Protein AF-A0A7C3V3K6-F1 (afdb_monomer)

Structure (mmCIF, N/CA/C/O backbone):
data_AF-A0A7C3V3K6-F1
#
_entry.id   AF-A0A7C3V3K6-F1
#
loop_
_atom_site.group_PDB
_atom_site.id
_atom_site.type_symbol
_atom_site.label_atom_id
_atom_site.label_alt_id
_atom_site.label_comp_id
_atom_site.label_asym_id
_atom_site.label_entity_id
_atom_site.label_seq_id
_atom_site.pdbx_PDB_ins_cod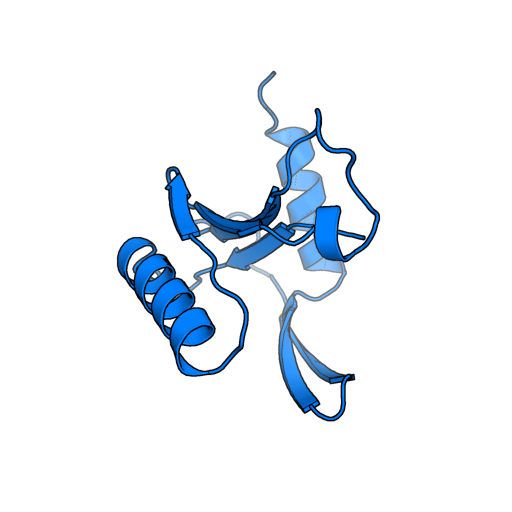e
_atom_site.Cartn_x
_atom_site.Cartn_y
_atom_site.Cartn_z
_atom_site.occupancy
_atom_site.B_iso_or_equiv
_atom_site.auth_seq_id
_atom_site.auth_comp_id
_atom_site.auth_asym_id
_atom_site.auth_atom_id
_atom_site.pdbx_PDB_model_num
ATOM 1 N N . MET A 1 1 ? -8.236 5.239 -12.780 1.00 48.41 1 MET A N 1
ATOM 2 C CA . MET A 1 1 ? -7.739 4.204 -11.846 1.00 48.41 1 MET A CA 1
ATOM 3 C C . MET A 1 1 ? -7.189 4.901 -10.612 1.00 48.41 1 MET A C 1
ATOM 5 O O . MET A 1 1 ? -6.839 6.064 -10.729 1.00 48.41 1 MET A O 1
ATOM 9 N N . SER A 1 2 ? -7.179 4.241 -9.453 1.00 62.34 2 SER A N 1
ATOM 10 C CA . SER A 1 2 ? -6.466 4.732 -8.265 1.00 62.34 2 SER A CA 1
ATOM 11 C C . SER A 1 2 ? -5.141 3.984 -8.187 1.00 62.34 2 SER A C 1
ATOM 13 O O . SER A 1 2 ? -5.155 2.755 -8.230 1.00 62.34 2 SER A O 1
ATOM 15 N N . GLU A 1 3 ? -4.030 4.708 -8.116 1.00 80.62 3 GLU A N 1
ATOM 16 C CA . GLU A 1 3 ? -2.663 4.159 -8.031 1.00 80.62 3 GLU A CA 1
ATOM 17 C C . GLU A 1 3 ? -2.213 3.926 -6.578 1.00 80.62 3 GLU A C 1
ATOM 19 O O . GLU A 1 3 ? -1.091 3.498 -6.318 1.00 80.62 3 GLU A O 1
ATOM 24 N N . ASP A 1 4 ? -3.114 4.189 -5.630 1.00 89.56 4 ASP A N 1
ATOM 25 C CA . ASP A 1 4 ? -2.877 4.103 -4.195 1.00 89.56 4 ASP A CA 1
ATOM 26 C C . ASP A 1 4 ? -3.633 2.924 -3.568 1.00 89.56 4 ASP A C 1
ATOM 28 O O . ASP A 1 4 ? -4.799 2.669 -3.897 1.00 89.56 4 ASP A O 1
ATOM 32 N N . LEU A 1 5 ? -2.978 2.242 -2.625 1.00 92.62 5 LEU A N 1
ATOM 33 C CA . LEU A 1 5 ? -3.570 1.259 -1.723 1.00 92.62 5 LEU A CA 1
ATOM 34 C C . LEU A 1 5 ? -3.437 1.739 -0.275 1.00 92.62 5 LEU A C 1
ATOM 36 O O . LEU A 1 5 ? -2.346 1.717 0.297 1.00 92.62 5 LEU A O 1
ATOM 40 N N . ASP A 1 6 ? -4.565 2.115 0.322 1.00 91.88 6 ASP A N 1
ATOM 41 C CA . ASP A 1 6 ? -4.628 2.599 1.700 1.00 91.88 6 ASP A CA 1
ATOM 42 C C . ASP A 1 6 ? -5.062 1.484 2.659 1.00 91.88 6 ASP A C 1
ATOM 44 O O . ASP A 1 6 ? -6.106 0.848 2.475 1.00 91.88 6 ASP A O 1
ATOM 48 N N . PHE A 1 7 ? -4.293 1.285 3.726 1.00 92.94 7 PHE A N 1
ATOM 49 C CA . PHE A 1 7 ? -4.587 0.327 4.788 1.00 92.94 7 PHE A CA 1
ATOM 50 C C . PHE A 1 7 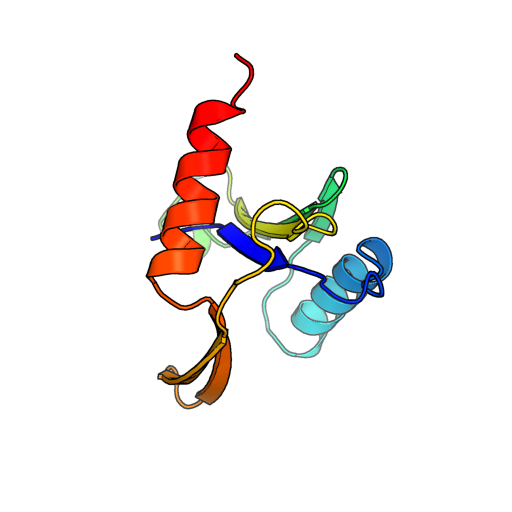? -4.572 0.997 6.159 1.00 92.94 7 PHE A C 1
ATOM 52 O O . PHE A 1 7 ? -3.841 1.953 6.401 1.00 92.94 7 PHE A O 1
ATOM 59 N N . VAL A 1 8 ? -5.351 0.447 7.091 1.00 91.94 8 VAL A N 1
ATOM 60 C CA . VAL A 1 8 ? -5.343 0.868 8.496 1.00 91.94 8 VAL A CA 1
ATOM 61 C C . VAL A 1 8 ? -4.846 -0.276 9.365 1.00 91.94 8 VAL A C 1
ATOM 63 O O . VAL A 1 8 ? -5.466 -1.343 9.421 1.00 91.94 8 VAL A O 1
ATOM 66 N N . ASP A 1 9 ? -3.753 -0.044 10.083 1.00 91.38 9 ASP A N 1
ATOM 67 C CA . ASP A 1 9 ? -3.221 -0.987 11.056 1.00 91.38 9 ASP A CA 1
ATOM 68 C C . ASP A 1 9 ? -3.842 -0.765 12.438 1.00 91.38 9 ASP A C 1
ATOM 70 O O . ASP A 1 9 ? -3.251 -0.195 13.353 1.00 91.38 9 ASP A O 1
ATOM 74 N N . ILE A 1 10 ? -5.053 -1.297 12.606 1.00 84.75 10 ILE A N 1
ATOM 75 C CA . ILE A 1 10 ? -5.817 -1.225 13.862 1.00 84.75 10 ILE A CA 1
ATOM 76 C C . ILE A 1 10 ? -5.027 -1.817 15.045 1.00 84.75 10 ILE A C 1
ATOM 78 O O . ILE A 1 10 ? -5.248 -1.436 16.193 1.00 84.75 10 ILE A O 1
ATOM 82 N N . LYS A 1 11 ? -4.129 -2.781 14.794 1.00 86.75 11 LYS A N 1
ATOM 83 C CA . LYS A 1 11 ? -3.392 -3.490 15.850 1.00 86.75 11 LYS A CA 1
ATOM 84 C C . LYS A 1 11 ? -2.008 -2.902 16.120 1.00 86.75 11 LYS A C 1
ATOM 86 O O . LYS A 1 11 ? -1.411 -3.327 17.109 1.00 86.75 11 LYS A O 1
ATOM 91 N N . LYS A 1 12 ? -1.521 -1.978 15.284 1.00 87.75 12 LYS A N 1
ATOM 92 C CA . LYS A 1 12 ? -0.176 -1.383 15.359 1.00 87.75 12 LYS A CA 1
ATOM 93 C C . LYS A 1 12 ? 0.929 -2.447 15.409 1.00 87.75 12 LYS A C 1
ATOM 95 O O . LYS A 1 12 ? 1.744 -2.485 16.327 1.00 87.75 12 LYS A O 1
ATOM 100 N N . LYS A 1 13 ? 0.876 -3.403 14.480 1.00 91.25 13 LYS A N 1
ATOM 101 C CA . LYS A 1 13 ? 1.803 -4.545 14.378 1.00 91.25 13 LYS A CA 1
ATOM 102 C C . LYS A 1 13 ? 2.550 -4.616 13.051 1.00 91.25 13 LYS A C 1
ATOM 104 O O . LYS A 1 13 ? 3.390 -5.502 12.895 1.00 91.25 13 LYS A O 1
ATOM 109 N N . VAL A 1 14 ? 2.212 -3.774 12.083 1.00 92.44 14 VAL A N 1
ATOM 110 C CA . VAL A 1 14 ? 2.829 -3.804 10.765 1.00 92.44 14 VAL A CA 1
ATOM 111 C C . VAL A 1 14 ? 4.172 -3.090 10.820 1.00 92.44 14 VAL A C 1
ATOM 113 O O . VAL A 1 14 ? 4.253 -1.893 11.054 1.00 92.44 14 VAL A O 1
ATOM 116 N N . ASP A 1 15 ? 5.236 -3.839 10.553 1.00 93.56 15 ASP A N 1
ATOM 117 C CA . ASP A 1 15 ? 6.553 -3.275 10.276 1.00 93.56 15 ASP A CA 1
ATOM 118 C C . ASP A 1 15 ? 6.637 -2.935 8.780 1.00 93.56 15 ASP A C 1
ATOM 120 O O . ASP A 1 15 ? 6.719 -3.825 7.928 1.00 93.56 15 ASP A O 1
ATOM 124 N N . ILE A 1 16 ? 6.596 -1.638 8.464 1.00 93.12 16 ILE A N 1
ATOM 125 C CA . ILE A 1 16 ? 6.601 -1.121 7.086 1.00 93.12 16 ILE A CA 1
ATOM 126 C C . ILE A 1 16 ? 7.913 -1.471 6.368 1.00 93.12 16 ILE A C 1
ATOM 128 O O . ILE A 1 16 ? 7.903 -1.799 5.180 1.00 93.12 16 ILE A O 1
ATOM 132 N N . SER A 1 17 ? 9.039 -1.478 7.087 1.00 93.88 17 SER A N 1
ATOM 133 C CA . SER A 1 17 ? 10.343 -1.820 6.506 1.00 93.88 17 SER A CA 1
ATOM 134 C C . SER A 1 17 ? 10.397 -3.288 6.108 1.00 93.88 17 SER A C 1
ATOM 136 O O . SER A 1 17 ? 10.849 -3.637 5.013 1.00 93.88 17 SER A O 1
ATOM 138 N N . ARG A 1 18 ? 9.879 -4.157 6.980 1.00 95.81 18 ARG A N 1
ATOM 139 C CA . ARG A 1 18 ? 9.720 -5.575 6.668 1.00 95.81 18 ARG A CA 1
ATOM 140 C C . ARG A 1 18 ? 8.759 -5.783 5.501 1.00 95.81 18 ARG A C 1
ATOM 142 O O . ARG A 1 18 ? 9.086 -6.558 4.608 1.00 95.81 18 ARG A O 1
ATOM 149 N N . LEU A 1 19 ? 7.625 -5.082 5.478 1.00 95.12 19 LEU A N 1
ATOM 150 C CA . LEU A 1 19 ? 6.653 -5.176 4.389 1.00 95.12 19 LEU A CA 1
ATOM 151 C C . LEU A 1 19 ? 7.278 -4.824 3.033 1.00 95.12 19 LEU A C 1
ATOM 153 O O . LEU A 1 19 ? 7.093 -5.575 2.080 1.00 95.12 19 LEU A O 1
ATOM 157 N N . ALA A 1 20 ? 8.035 -3.727 2.938 1.00 96.06 20 ALA A N 1
ATOM 158 C CA . ALA A 1 20 ? 8.689 -3.327 1.691 1.00 96.06 20 ALA A CA 1
ATOM 159 C C . ALA A 1 20 ? 9.627 -4.419 1.156 1.00 96.06 20 ALA A C 1
ATOM 161 O O . ALA A 1 20 ? 9.549 -4.787 -0.017 1.00 96.06 20 ALA A O 1
ATOM 162 N N . ARG A 1 21 ? 10.457 -4.994 2.035 1.00 96.44 21 ARG A N 1
ATOM 163 C CA . ARG A 1 21 ? 11.362 -6.094 1.677 1.00 96.44 21 ARG A CA 1
ATOM 164 C C . ARG A 1 21 ? 10.601 -7.349 1.252 1.00 96.44 21 ARG A C 1
ATOM 166 O O . ARG A 1 21 ? 10.968 -7.983 0.265 1.00 96.44 21 ARG A O 1
ATOM 173 N N . ASP A 1 22 ? 9.563 -7.714 1.999 1.00 96.44 22 ASP A N 1
ATOM 174 C CA . ASP A 1 22 ? 8.776 -8.917 1.735 1.00 96.44 22 ASP A CA 1
ATOM 175 C C . ASP A 1 22 ? 8.020 -8.780 0.393 1.00 96.44 22 ASP A C 1
ATOM 177 O O . ASP A 1 22 ? 7.973 -9.737 -0.381 1.00 96.44 22 ASP A O 1
ATOM 181 N N . LEU A 1 23 ? 7.512 -7.583 0.062 1.00 96.06 23 LEU A N 1
ATOM 182 C CA . LEU A 1 23 ? 6.894 -7.273 -1.234 1.00 96.06 23 LEU A CA 1
ATOM 183 C C . LEU A 1 23 ? 7.899 -7.360 -2.385 1.00 96.06 23 LEU A C 1
ATOM 185 O O . LEU A 1 23 ? 7.647 -8.066 -3.361 1.00 96.06 23 LEU A O 1
ATOM 189 N N . GLU A 1 24 ? 9.052 -6.700 -2.270 1.00 96.00 24 GLU A N 1
ATOM 190 C CA . GLU A 1 24 ? 10.100 -6.755 -3.296 1.00 96.00 24 GLU A CA 1
ATOM 191 C C . GLU A 1 24 ? 10.550 -8.199 -3.560 1.00 96.00 24 GLU A C 1
ATOM 193 O O . GLU A 1 24 ? 10.636 -8.641 -4.707 1.00 96.00 24 GLU A O 1
ATOM 198 N N . GLN A 1 25 ? 10.767 -8.974 -2.494 1.00 96.12 25 GLN A N 1
ATOM 199 C CA . GLN A 1 25 ? 11.134 -10.380 -2.604 1.00 96.12 25 GLN A CA 1
ATOM 200 C C . GLN A 1 25 ? 10.014 -11.224 -3.225 1.00 96.12 25 GLN A C 1
ATOM 202 O O . GLN A 1 25 ? 10.303 -12.141 -3.996 1.00 96.12 25 GLN A O 1
ATOM 207 N N . HIS A 1 26 ? 8.751 -10.947 -2.892 1.00 95.62 26 HIS A N 1
ATOM 208 C CA . HIS A 1 26 ? 7.614 -11.675 -3.440 1.00 95.62 26 HIS A CA 1
ATOM 209 C C . HIS A 1 26 ? 7.518 -11.508 -4.957 1.00 95.62 26 HIS A C 1
ATOM 211 O O . HIS A 1 26 ? 7.428 -12.518 -5.656 1.00 95.62 26 HIS A O 1
ATOM 217 N N . PHE A 1 27 ? 7.582 -10.273 -5.461 1.00 95.12 27 PHE A N 1
ATOM 218 C CA . PHE A 1 27 ? 7.501 -10.010 -6.899 1.00 95.12 27 PHE A CA 1
ATOM 219 C C . PHE A 1 27 ? 8.698 -10.606 -7.645 1.00 95.12 27 PHE A C 1
ATOM 221 O O . PHE A 1 27 ? 8.493 -11.359 -8.593 1.00 95.12 27 PHE A O 1
ATOM 228 N N . ARG A 1 28 ? 9.927 -10.430 -7.143 1.00 92.88 28 ARG A N 1
ATOM 229 C CA . ARG A 1 28 ? 11.122 -11.018 -7.776 1.00 92.88 28 ARG A CA 1
ATOM 230 C C . ARG A 1 28 ? 11.112 -12.549 -7.843 1.00 92.88 28 ARG A C 1
ATOM 232 O O . ARG A 1 28 ? 11.733 -13.117 -8.732 1.00 92.88 28 ARG A O 1
ATOM 239 N N . LYS A 1 29 ? 10.492 -13.231 -6.871 1.00 95.12 29 LYS A N 1
ATOM 240 C CA . LYS A 1 29 ? 10.483 -14.706 -6.805 1.00 95.12 29 LYS A CA 1
ATOM 241 C C . LYS A 1 29 ? 9.310 -15.350 -7.529 1.00 95.12 29 LYS A C 1
ATOM 243 O O . LYS A 1 29 ? 9.451 -16.467 -8.010 1.00 95.12 29 LYS A O 1
ATOM 248 N N . ASN A 1 30 ? 8.147 -14.704 -7.512 1.00 93.50 30 ASN A N 1
ATOM 249 C CA . ASN A 1 30 ? 6.888 -15.324 -7.934 1.00 93.50 30 ASN A CA 1
ATOM 250 C C . ASN A 1 30 ? 6.321 -14.717 -9.220 1.00 93.50 30 ASN A C 1
ATOM 252 O O . ASN A 1 30 ? 5.277 -15.171 -9.687 1.00 93.50 30 ASN A O 1
ATOM 256 N N . THR A 1 31 ? 6.969 -13.688 -9.765 1.00 91.00 31 THR A N 1
ATOM 257 C CA . THR A 1 31 ? 6.565 -13.015 -11.000 1.00 91.00 31 THR A CA 1
ATOM 258 C C . THR A 1 31 ? 7.794 -12.689 -11.845 1.00 91.00 31 THR A C 1
ATOM 260 O O . THR A 1 31 ? 8.926 -12.755 -11.373 1.00 91.00 31 THR A O 1
ATOM 263 N N . ASP A 1 32 ? 7.551 -12.322 -13.091 1.00 89.69 32 ASP A N 1
ATOM 264 C CA . ASP A 1 32 ? 8.498 -11.731 -14.037 1.00 89.69 32 ASP A CA 1
ATOM 265 C C . ASP A 1 32 ? 8.749 -10.231 -13.787 1.00 89.69 32 ASP A C 1
ATOM 267 O O . ASP A 1 32 ? 9.623 -9.628 -14.408 1.00 89.69 32 ASP A O 1
ATOM 271 N N . LEU A 1 33 ? 8.037 -9.626 -12.832 1.00 90.94 33 LEU A N 1
ATOM 272 C CA . LEU A 1 33 ? 8.159 -8.212 -12.503 1.00 90.94 33 LEU A CA 1
ATOM 273 C C . LEU A 1 33 ? 9.359 -7.952 -11.586 1.00 90.94 33 LEU A C 1
ATOM 275 O O . LEU A 1 33 ? 9.364 -8.310 -10.403 1.00 90.94 33 LEU A O 1
ATOM 279 N N . ASN A 1 34 ? 10.358 -7.244 -12.113 1.00 90.62 34 ASN A N 1
ATOM 280 C CA . ASN A 1 34 ? 11.495 -6.760 -11.336 1.00 90.62 34 ASN A CA 1
ATOM 281 C C . ASN A 1 34 ? 11.261 -5.314 -10.877 1.00 90.62 34 ASN A C 1
ATOM 283 O O . ASN A 1 34 ? 11.606 -4.359 -11.571 1.00 90.62 34 ASN A O 1
ATOM 287 N N . LEU A 1 35 ? 10.653 -5.161 -9.702 1.00 93.88 35 LEU A N 1
ATOM 288 C CA . LEU A 1 35 ? 10.385 -3.858 -9.093 1.00 93.88 35 LEU A CA 1
ATOM 289 C C . LEU A 1 35 ? 11.402 -3.506 -8.004 1.00 93.88 35 LEU A C 1
ATOM 291 O O . LEU A 1 35 ? 12.041 -4.386 -7.420 1.00 93.88 35 LEU A O 1
ATOM 295 N N . ALA A 1 36 ? 11.474 -2.215 -7.679 1.00 95.06 36 ALA A N 1
ATOM 296 C CA . ALA A 1 36 ? 12.140 -1.716 -6.479 1.00 95.06 36 ALA A CA 1
ATOM 297 C C . ALA A 1 36 ? 11.104 -1.232 -5.455 1.00 95.06 36 ALA A C 1
ATOM 299 O O . ALA A 1 36 ? 10.199 -0.470 -5.806 1.00 95.06 36 ALA A O 1
ATOM 300 N N . ALA A 1 37 ? 11.254 -1.640 -4.192 1.00 96.00 37 ALA A N 1
ATOM 301 C CA . ALA A 1 37 ? 10.449 -1.129 -3.086 1.00 96.00 37 ALA A CA 1
ATOM 302 C C . ALA A 1 37 ? 11.242 -0.076 -2.302 1.00 96.00 37 ALA A C 1
ATOM 304 O O . ALA A 1 37 ? 12.321 -0.356 -1.784 1.00 96.00 37 ALA A O 1
ATOM 305 N N . THR A 1 38 ? 10.715 1.143 -2.195 1.00 95.12 38 THR A N 1
ATOM 306 C CA . THR A 1 38 ? 11.349 2.228 -1.430 1.00 95.12 38 THR A CA 1
ATOM 307 C C . THR A 1 38 ? 10.439 2.724 -0.321 1.00 95.12 38 THR A C 1
ATOM 309 O O . THR A 1 38 ? 9.250 2.948 -0.544 1.00 95.12 38 THR A O 1
ATOM 312 N N . LEU A 1 39 ? 11.016 2.936 0.859 1.00 93.94 39 LEU A N 1
ATOM 313 C CA . LEU A 1 39 ? 10.322 3.484 2.020 1.00 93.94 39 LEU A CA 1
ATOM 314 C C . LEU A 1 39 ? 10.302 5.010 1.969 1.00 93.94 39 LEU A C 1
ATOM 316 O O . LEU A 1 39 ? 11.318 5.639 1.675 1.00 93.94 39 LEU A O 1
ATOM 320 N N . GLN A 1 40 ? 9.158 5.595 2.311 1.00 88.12 40 GLN A N 1
ATOM 321 C CA . GLN A 1 40 ? 9.024 7.022 2.572 1.00 88.12 40 GLN A CA 1
ATOM 322 C C . GLN A 1 40 ? 8.062 7.211 3.747 1.00 88.12 40 GLN A C 1
ATOM 324 O O . GLN A 1 40 ? 6.851 7.077 3.587 1.00 88.12 40 GLN A O 1
ATOM 329 N N . GLU A 1 41 ? 8.610 7.506 4.927 1.00 84.00 41 GLU A N 1
ATOM 330 C CA . GLU A 1 41 ? 7.849 7.632 6.179 1.00 84.00 41 GLU A CA 1
ATOM 331 C C . GLU A 1 41 ? 6.950 6.404 6.444 1.00 84.00 41 GLU A C 1
ATOM 333 O O . GLU A 1 41 ? 7.459 5.307 6.665 1.00 84.00 41 GLU A O 1
ATOM 338 N N . PHE A 1 42 ? 5.625 6.574 6.393 1.00 84.12 42 PHE A N 1
ATOM 339 C CA . PHE A 1 42 ? 4.605 5.544 6.625 1.00 84.12 42 PHE A CA 1
ATOM 340 C C . PHE A 1 42 ? 4.117 4.858 5.332 1.00 84.12 42 PHE A C 1
ATOM 342 O O . PHE A 1 42 ? 3.044 4.248 5.292 1.00 84.12 42 PHE A O 1
ATOM 349 N N . ARG A 1 43 ? 4.882 4.988 4.241 1.00 92.00 43 ARG A N 1
ATOM 350 C CA . ARG A 1 43 ? 4.494 4.539 2.901 1.00 92.00 43 ARG A CA 1
ATOM 351 C C . ARG A 1 43 ? 5.567 3.673 2.258 1.00 92.00 43 ARG A C 1
ATOM 353 O O . ARG A 1 43 ? 6.767 3.898 2.428 1.00 92.00 43 ARG A O 1
ATOM 360 N N . VAL A 1 44 ? 5.115 2.723 1.450 1.00 95.75 44 VAL A N 1
ATOM 361 C CA . VAL A 1 44 ? 5.952 1.930 0.548 1.00 95.75 44 VAL A CA 1
ATOM 362 C C . VAL A 1 44 ? 5.618 2.327 -0.883 1.00 95.75 44 VAL A C 1
ATOM 364 O O . VAL A 1 44 ? 4.466 2.247 -1.298 1.00 95.75 44 VAL A O 1
ATOM 367 N N . TYR A 1 45 ? 6.626 2.721 -1.651 1.00 95.44 45 TYR A N 1
ATOM 368 C CA . TYR A 1 45 ? 6.504 2.869 -3.098 1.00 95.44 45 TYR A CA 1
ATOM 369 C C . TYR A 1 45 ? 7.050 1.630 -3.776 1.00 95.44 45 TYR A C 1
ATOM 371 O O . TYR A 1 45 ? 8.218 1.291 -3.590 1.00 95.44 45 TYR A O 1
ATOM 379 N N . LEU A 1 46 ? 6.222 0.997 -4.595 1.00 95.62 46 LEU A N 1
ATOM 380 C CA . LEU A 1 46 ? 6.650 -0.028 -5.531 1.00 95.62 46 LEU A CA 1
ATOM 381 C C . LEU A 1 46 ? 6.830 0.628 -6.901 1.00 95.62 46 LEU A C 1
ATOM 383 O O . LEU A 1 46 ? 5.887 1.197 -7.451 1.00 95.62 46 LEU A O 1
ATOM 387 N N . LYS A 1 47 ? 8.056 0.586 -7.422 1.00 95.38 47 LYS A N 1
ATOM 388 C CA . LYS A 1 47 ? 8.435 1.189 -8.703 1.00 95.38 47 LYS A CA 1
ATOM 389 C C . LYS A 1 47 ? 8.562 0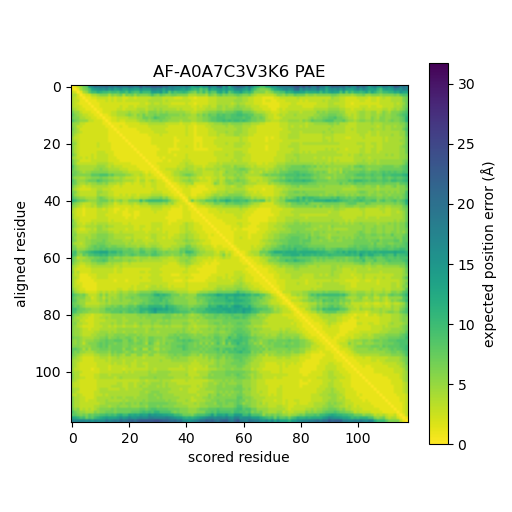.092 -9.751 1.00 95.38 47 LYS A C 1
ATOM 391 O O . LYS A 1 47 ? 9.530 -0.668 -9.714 1.00 95.38 47 LYS A O 1
ATOM 396 N N . PHE A 1 48 ? 7.594 0.010 -10.658 1.00 95.31 48 PHE A N 1
ATOM 397 C CA . PHE A 1 48 ? 7.548 -0.986 -11.727 1.00 95.31 48 PHE A CA 1
ATOM 398 C C . PHE A 1 48 ? 8.079 -0.379 -13.034 1.00 95.31 48 PHE A C 1
ATOM 400 O O . PHE A 1 48 ? 7.409 0.497 -13.576 1.00 95.31 48 PHE A O 1
ATOM 407 N N . PRO A 1 49 ? 9.252 -0.793 -13.545 1.00 94.50 49 PRO A N 1
ATOM 408 C CA . PRO A 1 49 ? 9.778 -0.319 -14.828 1.00 94.50 49 PRO A CA 1
ATOM 409 C C . PRO A 1 49 ? 9.073 -1.045 -15.985 1.00 94.50 49 PRO A C 1
ATOM 411 O O . PRO A 1 49 ? 9.598 -2.020 -16.509 1.00 94.50 49 PRO A O 1
ATOM 414 N N . ILE A 1 50 ? 7.838 -0.646 -16.293 1.00 94.19 50 ILE A N 1
ATOM 415 C CA . ILE A 1 50 ? 6.962 -1.375 -17.229 1.00 94.19 50 ILE A CA 1
ATOM 416 C C . ILE A 1 50 ? 6.212 -0.455 -18.201 1.00 94.19 50 ILE A C 1
ATOM 418 O O . ILE A 1 50 ? 5.555 -0.937 -19.118 1.00 94.19 50 ILE A O 1
ATOM 422 N N . LEU A 1 51 ? 6.264 0.869 -18.030 1.00 94.62 51 LEU A N 1
ATOM 423 C CA . LEU A 1 51 ? 5.427 1.765 -18.836 1.00 94.62 51 LEU A CA 1
ATOM 424 C C . LEU A 1 51 ? 5.793 1.727 -20.321 1.00 94.62 51 LEU A C 1
ATOM 426 O O . LEU A 1 51 ? 4.894 1.753 -21.157 1.00 94.62 51 LEU A O 1
ATOM 430 N N . ARG A 1 52 ? 7.078 1.609 -20.657 1.00 94.62 52 ARG A N 1
ATOM 431 C CA . ARG A 1 52 ? 7.529 1.482 -22.050 1.00 94.62 52 ARG A CA 1
ATOM 432 C C . ARG A 1 52 ? 7.114 0.155 -22.672 1.00 94.62 52 ARG A C 1
ATOM 434 O O . ARG A 1 52 ? 6.753 0.131 -23.837 1.0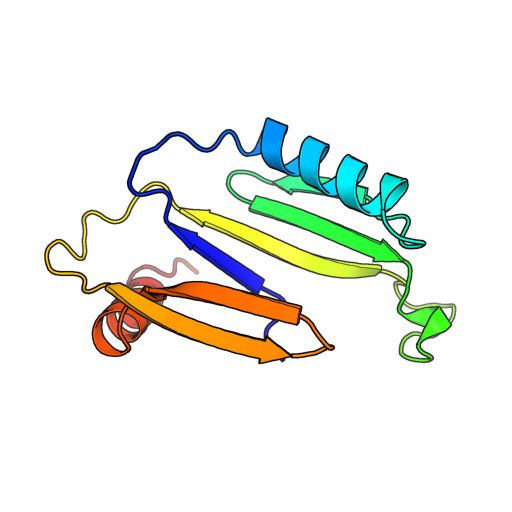0 94.62 52 ARG A O 1
ATOM 441 N N . GLU A 1 53 ? 7.132 -0.933 -21.903 1.00 93.06 53 GLU A N 1
ATOM 442 C CA . GLU A 1 53 ? 6.658 -2.247 -22.368 1.00 93.06 53 GLU A CA 1
ATOM 443 C C . GLU A 1 53 ? 5.151 -2.238 -22.666 1.00 93.06 53 GLU A C 1
ATOM 445 O O . GLU A 1 53 ? 4.681 -2.959 -23.540 1.00 93.06 53 GLU A O 1
ATOM 450 N N . LEU A 1 54 ? 4.396 -1.396 -21.959 1.00 93.75 54 LEU A N 1
ATOM 451 C CA . LEU A 1 54 ? 2.961 -1.215 -22.162 1.00 93.75 54 LEU A CA 1
ATOM 452 C C . LEU A 1 54 ? 2.618 -0.161 -23.229 1.00 93.75 54 LEU A C 1
ATOM 454 O O . LEU A 1 54 ? 1.438 0.149 -23.383 1.00 93.75 54 LEU A O 1
ATOM 458 N N . ASP A 1 55 ? 3.611 0.409 -23.922 1.00 95.62 55 ASP A N 1
ATOM 459 C CA . ASP A 1 55 ? 3.447 1.537 -24.851 1.00 95.62 55 ASP A CA 1
ATOM 460 C C . ASP A 1 55 ? 2.749 2.760 -24.206 1.00 95.62 55 ASP A C 1
ATOM 462 O O . ASP A 1 55 ? 1.993 3.490 -24.847 1.00 95.62 55 ASP A O 1
ATOM 466 N N . LEU A 1 56 ? 2.992 2.984 -22.907 1.00 94.25 56 LEU A N 1
ATOM 467 C CA . LEU A 1 56 ? 2.423 4.085 -22.112 1.00 94.25 56 LEU A CA 1
ATOM 468 C C . LEU A 1 56 ? 3.428 5.201 -21.787 1.00 94.25 56 LEU A C 1
ATOM 470 O O . LEU A 1 56 ? 3.039 6.187 -21.164 1.00 94.25 56 LEU A O 1
ATOM 474 N N . ALA A 1 57 ? 4.699 5.041 -22.159 1.00 95.50 57 ALA A N 1
ATOM 475 C CA . ALA A 1 57 ? 5.738 6.049 -21.968 1.00 95.50 57 ALA A CA 1
ATOM 476 C C . ALA A 1 57 ? 6.736 6.047 -23.130 1.00 95.50 57 ALA A C 1
ATOM 478 O O . ALA A 1 57 ? 7.153 4.990 -23.608 1.00 95.50 57 ALA A O 1
ATOM 479 N N . GLU A 1 58 ? 7.174 7.233 -23.542 1.00 94.94 58 GLU A N 1
ATOM 480 C CA . GLU A 1 58 ? 8.226 7.399 -24.542 1.00 94.94 58 GLU A CA 1
ATOM 481 C C . GLU A 1 58 ? 9.641 7.257 -23.943 1.00 94.94 58 GLU A C 1
ATOM 483 O O . GLU A 1 58 ? 9.860 7.234 -22.729 1.00 94.94 58 GLU A O 1
ATOM 488 N N . GLN A 1 59 ? 10.663 7.187 -24.805 1.00 90.62 59 GLN A N 1
ATOM 489 C CA . GLN A 1 59 ? 12.061 7.009 -24.382 1.00 90.62 59 GLN A CA 1
ATOM 490 C C . GLN A 1 59 ? 12.566 8.136 -23.461 1.00 90.62 59 GLN A C 1
ATOM 492 O O . GLN A 1 59 ? 13.428 7.904 -22.612 1.00 90.62 59 GLN A O 1
ATOM 497 N N . HIS A 1 60 ? 12.032 9.347 -23.628 1.00 93.25 60 HIS A N 1
ATOM 498 C CA . HIS A 1 60 ? 12.394 10.522 -22.839 1.00 93.25 60 HIS A CA 1
ATOM 499 C C . HIS A 1 60 ? 11.571 10.660 -21.545 1.00 93.25 60 HIS A C 1
ATOM 501 O O . HIS A 1 60 ? 1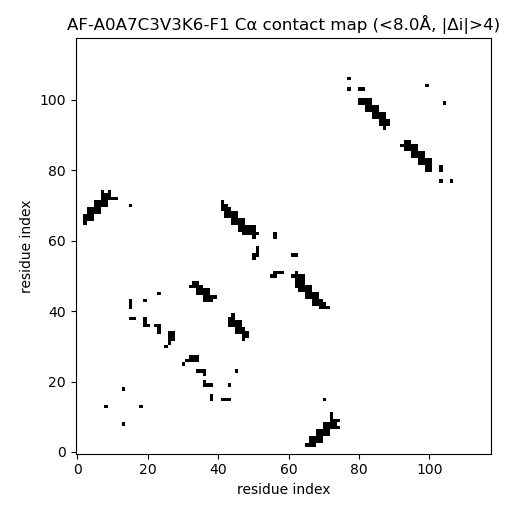1.883 11.506 -20.707 1.00 93.25 60 HIS A O 1
ATOM 507 N N . GLU A 1 61 ? 10.553 9.817 -21.362 1.00 94.19 61 GLU A N 1
ATOM 508 C CA . GLU A 1 61 ? 9.690 9.793 -20.188 1.00 94.19 61 GLU A CA 1
ATOM 509 C C . GLU A 1 61 ? 10.146 8.730 -19.173 1.00 94.19 61 GLU A C 1
ATOM 511 O O . GLU A 1 61 ? 10.978 7.852 -19.447 1.00 94.19 61 GLU A O 1
ATOM 516 N N . SER A 1 62 ? 9.608 8.832 -17.955 1.00 92.81 62 SER A N 1
ATOM 517 C CA . SER A 1 62 ? 9.834 7.849 -16.894 1.00 92.81 62 SER A CA 1
ATOM 518 C C . SER A 1 62 ? 9.199 6.510 -17.261 1.00 92.81 62 SER A C 1
ATOM 520 O O . SER A 1 62 ? 8.017 6.446 -17.569 1.00 92.81 62 SER A O 1
ATOM 522 N N . ASP A 1 63 ? 9.964 5.430 -17.125 1.00 94.94 63 ASP A N 1
ATOM 523 C CA . ASP A 1 63 ? 9.478 4.059 -17.334 1.00 94.94 63 ASP A CA 1
ATOM 524 C C . ASP A 1 63 ? 8.731 3.485 -16.112 1.00 94.94 63 ASP A C 1
ATOM 526 O O . ASP A 1 63 ? 8.144 2.404 -16.149 1.00 94.94 63 ASP A O 1
ATOM 530 N N . PHE A 1 64 ? 8.782 4.194 -14.981 1.00 94.81 64 PHE A N 1
ATOM 531 C CA . PHE A 1 64 ? 8.236 3.705 -13.723 1.00 94.81 64 PHE A CA 1
ATOM 532 C C . PHE A 1 64 ? 6.740 3.984 -13.580 1.00 94.81 64 PHE A C 1
ATOM 534 O O . PHE A 1 64 ? 6.331 5.138 -13.461 1.00 94.81 64 PHE A O 1
ATOM 541 N N . LEU A 1 65 ? 5.953 2.915 -13.456 1.00 93.75 65 LEU A N 1
ATOM 542 C CA . LEU A 1 65 ? 4.638 2.942 -12.827 1.00 93.75 65 LEU A CA 1
ATOM 543 C C . LEU A 1 65 ? 4.826 2.885 -11.307 1.00 93.75 65 LEU A C 1
ATOM 545 O O . LEU A 1 65 ? 5.450 1.958 -10.778 1.00 93.75 65 LEU A O 1
ATOM 549 N N . PHE A 1 66 ? 4.285 3.873 -10.599 1.00 93.31 66 PHE A N 1
ATOM 550 C CA . PHE A 1 66 ? 4.361 3.951 -9.144 1.00 93.31 66 PHE A CA 1
ATOM 551 C C . PHE A 1 66 ? 3.074 3.407 -8.526 1.00 93.31 66 PHE A C 1
ATOM 553 O O . PHE A 1 66 ? 1.992 3.913 -8.794 1.00 93.31 66 PHE A O 1
ATOM 560 N N . LEU A 1 67 ? 3.198 2.398 -7.664 1.00 94.38 67 LEU A N 1
ATOM 561 C CA . LEU A 1 67 ? 2.117 1.954 -6.784 1.00 94.38 67 LEU A CA 1
ATOM 562 C C . LEU A 1 67 ? 2.483 2.337 -5.358 1.00 94.38 67 LEU A C 1
ATOM 564 O O . LEU A 1 67 ? 3.511 1.898 -4.830 1.00 94.38 67 LEU A O 1
ATOM 568 N N . ARG A 1 68 ? 1.643 3.153 -4.732 1.00 94.62 68 ARG A N 1
ATOM 569 C CA . ARG A 1 68 ? 1.873 3.631 -3.373 1.00 94.62 68 ARG A CA 1
ATOM 570 C C . ARG A 1 68 ? 1.015 2.840 -2.401 1.00 94.62 68 ARG A C 1
ATOM 572 O O . ARG A 1 68 ? -0.191 2.707 -2.577 1.00 94.62 68 ARG A O 1
ATOM 579 N N . ILE A 1 69 ? 1.653 2.305 -1.372 1.00 95.25 69 ILE A N 1
ATOM 580 C CA . ILE A 1 69 ? 1.003 1.567 -0.296 1.00 95.25 69 ILE A CA 1
ATOM 581 C C . ILE A 1 69 ? 1.151 2.400 0.967 1.00 95.25 69 ILE A C 1
ATOM 583 O O . ILE A 1 69 ? 2.269 2.613 1.440 1.00 95.25 69 ILE A O 1
ATOM 587 N N . GLU A 1 70 ? 0.036 2.878 1.504 1.00 93.12 70 GLU A N 1
ATOM 588 C CA . GLU A 1 70 ? 0.002 3.694 2.715 1.00 93.12 70 GLU A CA 1
ATOM 589 C C . GLU A 1 70 ? -0.574 2.883 3.874 1.00 93.12 70 GLU A C 1
ATOM 591 O O . GLU A 1 70 ? -1.606 2.223 3.730 1.00 93.12 70 GLU A O 1
ATOM 596 N N . ILE A 1 71 ? 0.093 2.918 5.031 1.00 92.44 71 ILE A N 1
ATOM 597 C CA . ILE A 1 71 ? -0.369 2.221 6.233 1.00 92.44 71 ILE A CA 1
ATOM 598 C C . ILE A 1 71 ? -0.531 3.228 7.359 1.00 92.44 71 ILE A C 1
ATOM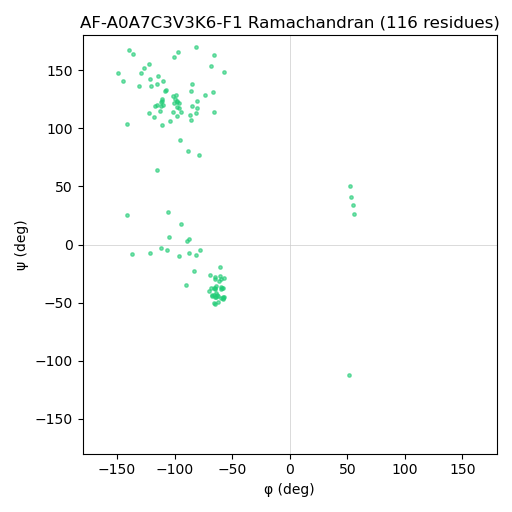 600 O O . ILE A 1 71 ? 0.439 3.801 7.847 1.00 92.44 71 ILE A O 1
ATOM 604 N N . PHE A 1 72 ? -1.776 3.429 7.775 1.00 89.81 72 PHE A N 1
ATOM 605 C CA . PHE A 1 72 ? -2.130 4.355 8.840 1.00 89.81 72 PHE A CA 1
ATOM 606 C C . PHE A 1 72 ? -2.258 3.616 10.172 1.00 89.81 72 PHE A C 1
ATOM 608 O O . PHE A 1 72 ? -3.086 2.715 10.312 1.00 89.81 72 PHE A O 1
ATOM 615 N N . GLU A 1 73 ? -1.477 4.026 11.169 1.00 86.38 73 GLU A N 1
ATOM 616 C CA . GLU A 1 73 ? -1.589 3.511 12.543 1.00 86.38 73 GLU A CA 1
ATOM 617 C C . GLU A 1 73 ? -2.679 4.226 13.360 1.00 86.38 73 GLU A C 1
ATOM 619 O O . GLU A 1 73 ? -3.185 3.693 14.351 1.00 86.38 73 GLU A O 1
ATOM 624 N N . GLU A 1 74 ? -3.039 5.450 12.967 1.00 82.81 74 GLU A N 1
ATOM 625 C CA . GLU A 1 74 ? -3.985 6.298 13.690 1.00 82.81 74 GLU A CA 1
ATOM 626 C C . GLU A 1 74 ? -5.370 6.291 13.038 1.00 82.81 74 GLU A C 1
ATOM 628 O O . GLU A 1 74 ? -5.582 6.809 11.938 1.00 82.81 74 GLU A O 1
ATOM 633 N N . PHE A 1 75 ? -6.342 5.731 13.760 1.00 86.44 75 PHE A N 1
ATOM 634 C CA . PHE A 1 75 ? -7.741 5.641 13.331 1.00 86.44 75 PHE A CA 1
ATOM 635 C C . PHE A 1 75 ? -8.738 5.878 14.477 1.00 86.44 75 PHE A C 1
ATOM 637 O O . PHE A 1 75 ? -9.872 5.407 14.477 1.00 86.44 75 PHE A O 1
ATOM 644 N N . ASP A 1 76 ? -8.305 6.607 15.493 1.00 85.31 76 ASP A N 1
ATOM 645 C CA . ASP A 1 76 ? -9.070 6.914 16.701 1.00 85.31 76 ASP A CA 1
ATOM 646 C C . ASP A 1 76 ? -10.249 7.876 16.464 1.00 85.31 76 ASP A C 1
ATOM 648 O O . ASP A 1 76 ? -11.258 7.797 17.163 1.00 85.31 76 ASP A O 1
ATOM 652 N N . PHE A 1 77 ? -10.177 8.729 15.437 1.00 88.25 77 PHE A N 1
ATOM 653 C CA . PHE A 1 77 ? -11.242 9.688 15.109 1.00 88.25 77 PHE A CA 1
ATOM 654 C C . PHE A 1 77 ? -12.601 9.039 14.779 1.00 88.25 77 PHE A C 1
ATOM 656 O O . PHE A 1 77 ? -13.644 9.674 14.936 1.00 88.25 77 PHE A O 1
ATOM 663 N N . CYS A 1 78 ? -12.601 7.795 14.288 1.00 87.69 78 CYS A N 1
ATOM 664 C CA . CYS A 1 78 ? -13.798 7.085 13.842 1.00 87.69 78 CYS A CA 1
ATOM 665 C C . CYS A 1 78 ? -14.058 5.865 14.730 1.00 87.69 78 CYS A C 1
ATOM 667 O O . CYS A 1 78 ? -14.021 4.728 14.278 1.00 87.69 78 CYS A O 1
ATOM 669 N N . SER A 1 79 ? -14.336 6.082 16.016 1.00 85.75 79 SER A N 1
ATOM 670 C CA . SER A 1 79 ? -14.501 4.996 17.000 1.00 85.75 79 SER A CA 1
ATOM 671 C C . SER A 1 79 ? -15.645 4.011 16.706 1.00 85.75 79 SER A C 1
ATOM 673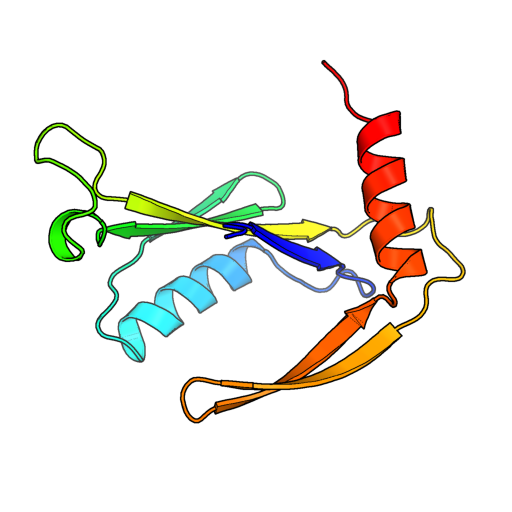 O O . SER A 1 79 ? -15.638 2.897 17.224 1.00 85.75 79 SER A O 1
ATOM 675 N N . LYS A 1 80 ? -16.619 4.396 15.869 1.00 90.25 80 LYS A N 1
ATOM 676 C CA . LYS A 1 80 ? -17.777 3.574 15.464 1.00 90.25 80 LYS A CA 1
ATOM 677 C C . LYS A 1 80 ? -17.672 3.043 14.031 1.00 90.25 80 LYS A C 1
ATOM 679 O O . LYS A 1 80 ? -18.698 2.850 13.380 1.00 90.25 80 LYS A O 1
ATOM 684 N N . TYR A 1 81 ? -16.456 2.846 13.530 1.00 92.62 81 TYR A N 1
ATOM 685 C CA . TYR A 1 81 ? -16.258 2.309 12.190 1.00 92.62 81 TYR A CA 1
ATOM 686 C C . TYR A 1 81 ? -16.931 0.947 12.014 1.00 92.62 81 TYR A C 1
ATOM 688 O O . TYR A 1 81 ? -17.002 0.139 12.944 1.00 92.62 81 TYR A O 1
ATOM 696 N N . GLN A 1 82 ? -17.383 0.669 10.796 1.00 94.50 82 GLN A N 1
ATOM 697 C CA . GLN A 1 82 ? -17.905 -0.642 10.434 1.00 94.50 82 GLN A CA 1
ATOM 698 C C . GLN A 1 82 ? -17.010 -1.294 9.393 1.00 94.50 82 GLN A C 1
ATOM 700 O O . GLN A 1 82 ? -16.425 -0.633 8.536 1.00 94.50 82 GLN A O 1
ATOM 705 N N . ILE A 1 83 ? -16.887 -2.614 9.497 1.00 94.19 83 ILE A N 1
ATOM 706 C CA . ILE A 1 83 ? -16.123 -3.436 8.567 1.00 94.19 83 ILE A CA 1
ATOM 707 C C . ILE A 1 83 ? -17.088 -4.363 7.843 1.00 94.19 83 ILE A C 1
ATOM 709 O O . ILE A 1 83 ? -17.951 -4.982 8.460 1.00 94.19 83 ILE A O 1
ATOM 713 N N . GLN A 1 84 ? -16.866 -4.514 6.548 1.00 96.38 84 GLN A N 1
ATOM 714 C CA . GLN A 1 84 ? -17.509 -5.498 5.695 1.00 96.38 84 GLN A CA 1
ATOM 715 C C . GLN A 1 84 ? -16.457 -6.390 5.028 1.00 96.38 84 GLN A C 1
ATOM 717 O O . GLN A 1 84 ? -15.292 -6.013 4.867 1.00 96.38 8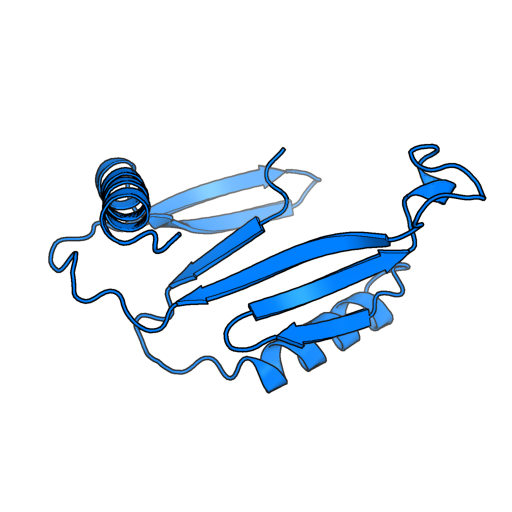4 GLN A O 1
ATOM 722 N N . ILE A 1 85 ? -16.868 -7.598 4.651 1.00 96.62 85 ILE A N 1
ATOM 723 C CA . ILE A 1 85 ? -16.043 -8.531 3.884 1.00 96.62 85 ILE A CA 1
ATOM 724 C C . ILE A 1 85 ? -16.675 -8.663 2.506 1.00 96.62 85 ILE A C 1
ATOM 726 O O . ILE A 1 85 ? -17.823 -9.087 2.393 1.00 96.62 85 ILE A O 1
ATOM 730 N N . ILE A 1 86 ? -15.927 -8.298 1.469 1.00 95.94 86 ILE A N 1
ATOM 731 C CA . ILE A 1 86 ? -16.381 -8.345 0.080 1.00 95.94 86 ILE A CA 1
ATOM 732 C C . ILE A 1 86 ? -15.587 -9.434 -0.651 1.00 95.94 86 ILE A C 1
ATOM 734 O O . ILE A 1 86 ? -14.354 -9.359 -0.682 1.00 95.94 86 ILE A O 1
ATOM 738 N N . PRO A 1 87 ? -16.247 -10.443 -1.243 1.00 96.12 87 PRO A N 1
ATOM 739 C CA . PRO A 1 87 ? -15.577 -11.380 -2.129 1.00 96.12 87 PRO A CA 1
ATOM 740 C C . PRO A 1 87 ? -15.260 -10.699 -3.464 1.00 96.12 87 PRO A C 1
ATOM 742 O O . PRO A 1 87 ? -16.137 -10.120 -4.104 1.00 96.12 87 PRO A O 1
ATOM 745 N N . LEU A 1 88 ? -14.007 -10.791 -3.903 1.00 94.81 88 LEU A N 1
ATOM 746 C CA . LEU A 1 88 ? -13.565 -10.329 -5.211 1.00 94.81 88 LEU A CA 1
ATOM 747 C C . LEU A 1 88 ? -13.051 -11.518 -6.020 1.00 94.81 88 LEU A C 1
ATOM 749 O O . LEU A 1 88 ? -12.070 -12.161 -5.647 1.00 94.81 88 LEU A O 1
ATOM 753 N N . MET A 1 89 ? -13.705 -11.774 -7.151 1.00 94.50 89 MET A N 1
ATOM 754 C CA . MET A 1 89 ? -13.285 -12.777 -8.125 1.00 94.50 89 MET A CA 1
ATOM 755 C C . MET A 1 89 ? -12.805 -12.060 -9.384 1.00 94.50 89 MET A C 1
ATOM 757 O O . MET A 1 89 ? -13.608 -11.535 -10.153 1.00 94.50 89 MET A O 1
ATOM 761 N N . LYS A 1 90 ? -11.487 -11.980 -9.574 1.00 92.31 90 LYS A N 1
ATOM 762 C CA . LYS A 1 90 ? -10.881 -11.304 -10.728 1.00 92.31 90 LYS A CA 1
ATOM 763 C C . LYS A 1 90 ? -9.561 -11.968 -11.098 1.00 92.31 90 LYS A C 1
ATOM 765 O O . LYS A 1 90 ? -8.862 -12.473 -10.227 1.00 92.31 90 LYS A O 1
ATOM 770 N N . PHE A 1 91 ? -9.228 -11.976 -12.389 1.00 90.62 91 PHE A N 1
ATOM 771 C CA . PHE A 1 91 ? -7.986 -12.567 -12.914 1.00 90.62 91 PHE A CA 1
ATOM 772 C C . PHE A 1 91 ? -7.773 -14.029 -12.482 1.00 90.62 91 PHE A C 1
ATOM 774 O O . PHE A 1 91 ? -6.671 -14.424 -12.111 1.00 90.62 91 PHE A O 1
ATOM 781 N N . ASN A 1 92 ? -8.854 -14.819 -12.484 1.00 91.94 92 ASN A N 1
ATOM 782 C CA . ASN A 1 92 ? -8.874 -16.210 -12.020 1.00 91.94 92 ASN A CA 1
ATOM 783 C C . ASN A 1 92 ? -8.376 -16.401 -10.571 1.00 91.94 92 ASN A C 1
ATOM 785 O O . ASN A 1 92 ? -7.869 -17.457 -10.200 1.00 91.94 92 ASN A O 1
ATOM 789 N N . ARG A 1 93 ? -8.507 -15.361 -9.740 1.00 90.81 93 ARG A N 1
ATOM 790 C CA . ARG A 1 93 ? -8.215 -15.389 -8.308 1.00 90.81 93 ARG A CA 1
ATOM 791 C C . ARG A 1 93 ? -9.464 -15.009 -7.526 1.00 90.81 93 ARG A C 1
ATOM 793 O O . ARG A 1 93 ? -10.220 -14.131 -7.941 1.00 90.81 93 ARG A O 1
ATOM 800 N N . SER A 1 94 ? -9.656 -15.673 -6.391 1.00 94.81 94 SER A N 1
ATOM 801 C CA . SER A 1 94 ? -10.688 -15.345 -5.407 1.00 94.81 94 SER A CA 1
ATOM 802 C C . SER A 1 94 ? -10.011 -14.797 -4.159 1.00 94.81 94 SER A C 1
ATOM 804 O O . SER A 1 94 ? -9.128 -15.448 -3.598 1.00 94.81 94 SER A O 1
ATOM 806 N N . ILE A 1 95 ? -10.387 -13.587 -3.754 1.00 95.25 95 ILE A N 1
ATOM 807 C CA . ILE A 1 95 ? -9.839 -12.903 -2.582 1.00 95.25 95 ILE A CA 1
ATOM 808 C C . ILE A 1 95 ? -11.004 -12.386 -1.740 1.00 95.25 95 ILE A C 1
ATOM 810 O O . ILE A 1 95 ? -11.958 -11.819 -2.267 1.00 95.25 95 ILE A O 1
ATOM 814 N N . LEU A 1 96 ? -10.919 -12.554 -0.421 1.00 95.88 96 LEU A N 1
ATOM 815 C CA . LEU A 1 96 ? -11.827 -11.907 0.524 1.00 95.88 96 LEU A CA 1
ATOM 816 C C . LEU A 1 96 ? -11.191 -10.609 1.011 1.00 95.88 96 LEU A C 1
ATOM 818 O O . LEU A 1 96 ? -10.166 -10.628 1.691 1.00 95.88 96 LEU A O 1
ATOM 822 N N . ILE A 1 97 ? -11.804 -9.481 0.666 1.00 94.19 97 ILE A N 1
ATOM 823 C CA . ILE A 1 97 ? -11.317 -8.160 1.053 1.00 94.19 97 ILE A CA 1
ATOM 824 C C . ILE A 1 97 ? -12.061 -7.723 2.305 1.00 94.19 97 ILE A C 1
ATOM 826 O O . ILE A 1 97 ? -13.276 -7.537 2.288 1.00 94.19 97 ILE A O 1
ATOM 830 N N . LYS A 1 98 ? -11.317 -7.529 3.393 1.00 94.69 98 LYS A N 1
ATOM 831 C CA . LYS A 1 98 ? -11.816 -6.885 4.606 1.00 94.69 98 LYS A CA 1
ATOM 832 C C . LYS A 1 98 ? -11.633 -5.376 4.455 1.00 94.69 98 LYS A C 1
ATOM 834 O O . LYS A 1 98 ? -10.502 -4.905 4.428 1.00 94.69 98 LYS A O 1
ATOM 839 N N . THR A 1 99 ? -12.729 -4.637 4.339 1.00 95.25 99 THR A N 1
ATOM 840 C CA . THR A 1 99 ? -12.718 -3.187 4.100 1.00 95.25 99 THR A CA 1
ATOM 841 C C . THR A 1 99 ? -13.735 -2.481 4.985 1.00 95.25 99 THR A C 1
ATOM 843 O O . THR A 1 99 ? -14.619 -3.115 5.560 1.00 95.25 99 THR A O 1
ATOM 846 N N . PHE A 1 100 ? -13.612 -1.168 5.110 1.00 94.81 100 PHE A N 1
ATOM 847 C CA . PHE A 1 100 ? -14.610 -0.359 5.787 1.00 94.81 100 PHE A CA 1
ATOM 848 C C . PHE A 1 100 ? -15.923 -0.297 4.992 1.00 94.81 100 PHE A C 1
ATOM 850 O O . PHE A 1 100 ? -15.948 -0.460 3.766 1.00 94.81 100 PHE A O 1
ATOM 857 N N . ASP A 1 101 ? -17.031 -0.073 5.696 1.00 95.31 101 ASP A N 1
ATOM 858 C CA . ASP A 1 101 ? -18.298 0.262 5.053 1.00 95.31 101 ASP A CA 1
ATOM 859 C C . ASP A 1 101 ? -18.206 1.631 4.354 1.00 95.31 101 ASP A C 1
ATOM 861 O O . ASP A 1 101 ? -17.309 2.440 4.613 1.00 95.31 101 ASP A O 1
ATOM 865 N N . PHE A 1 102 ? -19.147 1.905 3.451 1.00 94.75 102 PHE A N 1
ATOM 866 C CA . PHE A 1 102 ? -19.125 3.134 2.658 1.00 94.75 102 PHE A CA 1
ATOM 867 C C . PHE A 1 102 ? -19.139 4.401 3.527 1.00 94.75 102 PHE A C 1
ATOM 869 O O . PHE A 1 102 ? -18.435 5.364 3.219 1.00 94.75 102 PHE A O 1
ATOM 876 N N . SER A 1 103 ? -19.881 4.391 4.638 1.00 95.19 103 SER A N 1
ATOM 877 C CA . SER A 1 103 ? -19.993 5.550 5.528 1.00 95.19 103 SER A CA 1
ATOM 878 C C . SER A 1 103 ? -18.665 5.843 6.220 1.00 95.19 103 SER A C 1
ATOM 880 O O . SER A 1 103 ? -18.218 6.991 6.243 1.00 95.19 103 SER A O 1
ATOM 882 N N . THR A 1 104 ? -17.988 4.807 6.726 1.00 95.06 104 THR A N 1
ATOM 883 C CA . THR A 1 104 ? -16.648 4.948 7.308 1.00 95.06 104 THR A CA 1
ATOM 884 C C . THR A 1 104 ? -15.635 5.409 6.256 1.00 95.06 104 THR A C 1
ATOM 886 O O . THR A 1 104 ? -14.865 6.328 6.528 1.00 95.06 104 THR A O 1
ATOM 889 N N . LEU A 1 105 ? -15.650 4.845 5.039 1.00 93.88 105 LEU A N 1
ATOM 890 C CA . LEU A 1 105 ? -14.773 5.287 3.940 1.00 93.88 105 LEU A CA 1
ATOM 891 C C . LEU A 1 105 ? -14.999 6.758 3.566 1.00 93.88 105 LEU A C 1
ATOM 893 O O . LEU A 1 105 ? -14.057 7.473 3.235 1.00 93.88 105 LEU A O 1
ATOM 897 N N . MET A 1 106 ? -16.240 7.236 3.613 1.00 94.75 106 MET A N 1
ATOM 898 C CA . MET A 1 106 ? -16.524 8.647 3.371 1.00 94.75 106 MET A CA 1
ATOM 899 C C . MET A 1 106 ? -16.015 9.522 4.523 1.00 94.75 106 MET A C 1
ATOM 901 O O . MET A 1 106 ? -15.423 10.575 4.282 1.00 94.75 106 MET A O 1
ATOM 905 N N . ALA A 1 107 ? -16.168 9.074 5.772 1.00 94.06 107 ALA A N 1
ATOM 906 C CA . ALA A 1 107 ? -15.657 9.788 6.940 1.00 94.06 107 ALA A CA 1
ATOM 907 C C . ALA A 1 107 ? -14.129 9.979 6.888 1.00 94.06 107 ALA A C 1
ATOM 909 O O . ALA A 1 107 ? -13.642 11.058 7.234 1.00 94.06 107 ALA A O 1
A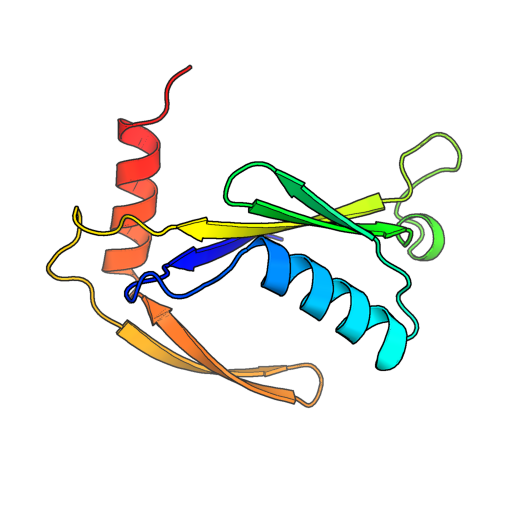TOM 910 N N . THR A 1 108 ? -13.366 8.990 6.398 1.00 91.44 108 THR A N 1
ATOM 911 C CA . THR A 1 108 ? -11.908 9.139 6.211 1.00 91.44 108 THR A CA 1
ATOM 912 C C . THR A 1 108 ? -11.570 10.206 5.173 1.00 91.44 108 THR A C 1
ATOM 914 O O . THR A 1 108 ? -10.691 11.035 5.414 1.00 91.44 108 THR A O 1
ATOM 917 N N . LYS A 1 109 ? -12.303 10.256 4.053 1.00 91.81 109 LYS A N 1
ATOM 918 C CA . LYS A 1 109 ? -12.113 11.281 3.014 1.00 91.81 109 LYS A CA 1
ATOM 919 C C . LYS A 1 109 ? -12.459 12.682 3.514 1.00 91.81 109 LYS A C 1
ATOM 921 O O . LYS A 1 109 ? -11.697 13.616 3.276 1.00 91.81 109 LYS A O 1
ATOM 926 N N . ILE A 1 110 ? -13.564 12.826 4.245 1.00 93.69 110 ILE A N 1
ATOM 927 C CA . ILE A 1 110 ? -13.966 14.099 4.859 1.00 93.69 110 ILE A CA 1
ATOM 928 C C . ILE A 1 110 ? -12.888 14.587 5.838 1.00 93.69 110 ILE A C 1
ATOM 930 O O . ILE A 1 110 ? -12.476 15.745 5.769 1.00 93.69 110 ILE A O 1
ATOM 934 N N . ARG A 1 111 ? -12.370 13.706 6.706 1.00 91.25 111 ARG A N 1
ATOM 935 C CA . ARG A 1 111 ? -11.265 14.046 7.619 1.00 91.25 111 ARG A CA 1
ATOM 936 C C . ARG A 1 111 ? -10.029 14.525 6.858 1.00 91.25 111 ARG A C 1
ATOM 938 O O . ARG A 1 111 ? -9.441 15.533 7.241 1.00 91.25 111 ARG A O 1
ATOM 945 N N . ALA A 1 112 ? -9.645 13.835 5.784 1.00 90.31 112 ALA A N 1
ATOM 946 C CA . ALA A 1 112 ? -8.485 14.218 4.982 1.00 90.31 112 ALA A CA 1
ATOM 947 C C . ALA A 1 112 ? -8.617 15.639 4.406 1.00 90.31 112 ALA A C 1
ATOM 949 O O . ALA A 1 112 ? -7.633 16.371 4.378 1.00 90.31 112 ALA A O 1
ATOM 950 N N . ILE A 1 113 ? -9.823 16.054 4.003 1.00 92.94 113 ILE A N 1
ATOM 951 C CA . ILE A 1 113 ? -10.091 17.420 3.525 1.00 92.94 113 ILE A CA 1
ATOM 952 C C . ILE A 1 113 ? -9.904 18.440 4.653 1.00 92.94 113 ILE A C 1
ATOM 954 O O . ILE A 1 113 ? -9.177 19.413 4.472 1.00 92.94 113 ILE A O 1
ATOM 958 N N . PHE A 1 114 ? -10.516 18.213 5.819 1.00 92.75 114 PHE A N 1
ATOM 959 C CA . PHE A 1 114 ? -10.458 19.164 6.936 1.00 92.75 114 PHE A CA 1
ATOM 960 C C . PHE A 1 114 ? -9.057 19.353 7.521 1.00 92.75 114 PHE A C 1
ATOM 962 O O . PHE A 1 114 ? -8.755 20.418 8.054 1.00 92.75 114 PHE A O 1
ATOM 969 N N . HIS A 1 115 ? -8.205 18.334 7.431 1.00 89.31 115 HIS A N 1
ATOM 970 C CA . HIS A 1 115 ? -6.862 18.356 8.009 1.00 89.31 115 HIS A CA 1
ATOM 971 C C . HIS A 1 115 ? -5.746 18.538 6.976 1.00 89.31 115 HIS A C 1
ATOM 973 O O . HIS A 1 115 ? -4.567 18.465 7.332 1.00 89.31 115 HIS A O 1
ATOM 979 N N . ARG A 1 116 ? -6.085 18.794 5.707 1.00 88.12 116 ARG A N 1
ATOM 980 C CA . ARG A 1 116 ? -5.091 19.071 4.670 1.00 88.12 116 ARG A CA 1
ATOM 981 C C . ARG A 1 116 ? -4.383 20.392 4.982 1.00 88.12 116 ARG A C 1
ATOM 983 O O . ARG A 1 116 ? -5.003 21.451 4.945 1.00 88.12 116 ARG A O 1
ATOM 990 N N . LYS A 1 117 ? -3.085 20.329 5.281 1.00 78.31 117 LYS A N 1
ATOM 991 C CA . LYS A 1 117 ? -2.220 21.513 5.353 1.00 78.31 117 LYS A CA 1
ATOM 992 C C . LYS A 1 117 ? -1.702 21.825 3.945 1.00 78.31 117 LYS A C 1
ATOM 994 O O . LYS A 1 117 ? -1.300 20.898 3.241 1.00 78.31 117 LYS A O 1
ATOM 999 N N . TRP A 1 118 ? -1.791 23.093 3.549 1.00 65.50 118 TRP A N 1
ATOM 1000 C CA . TRP A 1 118 ? -1.236 23.634 2.304 1.00 65.50 118 TRP A CA 1
ATOM 1001 C C . TRP A 1 118 ? 0.167 24.174 2.546 1.00 65.50 118 TRP A C 1
ATOM 1003 O O . TRP A 1 118 ? 0.383 24.724 3.652 1.00 65.50 118 TRP A O 1
#

Mean predicted aligned error: 4.69 Å

Nearest PDB structures (foldseek):
  8poc-assembly1_B  TM=4.680E-01  e=4.129E+00  Dickeya dadantii 3937
  3t1t-assembly4_D  TM=2.985E-01  e=1.073E+00  Thermus thermophilus HB8
  6h35-assembly1_A  TM=2.906E-01  e=8.302E-01  Myxococcus xanthus DK 1622
  5knb-assembly1_G  TM=4.059E-01  e=7.356E+00  Enterococcus hirae ATCC 9790

Solvent-accessible surface area (backbone atoms only — not comparable to full-atom values): 7159 Å² total; per-residue (Å²): 136,78,60,64,47,82,44,72,36,89,80,71,74,80,55,64,71,59,49,34,52,52,51,36,52,45,36,58,72,76,45,92,52,74,51,50,54,45,82,56,93,63,28,35,37,40,38,34,73,46,28,49,84,67,73,71,32,56,93,93,47,71,38,58,45,67,39,39,38,39,55,40,67,81,65,74,93,53,82,81,63,47,77,43,76,45,80,44,78,56,95,96,40,79,46,79,44,79,41,63,33,72,68,42,54,48,51,54,53,54,50,52,61,79,67,60,81,129

Sequence (118 aa):
MSEDLDFVDIKKKVDISRLARDLEQHFRKNTDLNLAATLQEFRVYLKFPILRELDLAEQHESDFLFLRIEIFEEFDFCSKYQIQIIPLMKFNRSILIKTFDFSTLMATKIRAIFHRKW

Secondary structure (DSSP, 8-state):
---EEEEE-TTS---HHHHHHHHHHHHHHHSS---EEEEETTEEEEEEE-TTTTT-S-TTS--EEEEEEEEE---GGGTT--EEEEEEEETTEEEEEEEE-HHHHHHHHHHHHHT---

pLDDT: mean 91.76, std 6.49, range [48.41, 96.62]

Radius of gyration: 16.8 Å; Cα contacts (8 Å, |Δi|>4): 161; chains: 1; bounding box: 32×40×42 Å

Foldseek 3Di:
DDLEAEEEDQPPPDDVVVVQVVVQVCCVPPHPWNWHWDDDPQKIKTWTQCCVVVVNDDPPDGSTDIRMYGYHHDDVVCVPWAWDWDWDCPPNDTDTDIDTDPVSVVVVVVVCVVPDDD